Protein AF-A0A1G9G4M9-F1 (afdb_monomer)

Mean predicted aligned error: 7.41 Å

Organism: NCBI:txid990712

Sequence (44 aa):
MRYLFRLILILAILGGIGILGYAYFGDLSPERRDVTQPVTLDVD

Structure (mmCIF, N/CA/C/O backbone):
data_AF-A0A1G9G4M9-F1
#
_entry.id   AF-A0A1G9G4M9-F1
#
loop_
_atom_site.group_PDB
_atom_site.id
_atom_site.type_symbol
_atom_site.label_atom_id
_atom_site.label_alt_id
_atom_site.label_comp_id
_atom_site.label_asym_id
_atom_site.label_entity_id
_atom_site.label_seq_id
_atom_site.pdbx_PDB_ins_code
_atom_site.Cartn_x
_atom_site.Cartn_y
_atom_site.Cartn_z
_atom_site.occupancy
_atom_site.B_iso_or_equiv
_atom_site.auth_seq_id
_atom_site.auth_comp_id
_atom_site.auth_asym_id
_atom_site.auth_atom_id
_atom_site.pdbx_PDB_model_num
ATOM 1 N N . MET A 1 1 ? -19.484 1.328 23.231 1.00 67.56 1 MET A N 1
ATOM 2 C CA . MET A 1 1 ? -19.557 0.134 22.351 1.00 67.56 1 MET A CA 1
ATOM 3 C C . MET A 1 1 ? -19.941 0.430 20.905 1.00 67.56 1 MET A C 1
ATOM 5 O O . MET A 1 1 ? -19.196 0.027 20.024 1.00 67.56 1 MET A O 1
ATOM 9 N N . ARG A 1 2 ? -21.016 1.181 20.625 1.00 87.50 2 ARG A N 1
ATOM 10 C CA . ARG A 1 2 ? -21.450 1.490 19.243 1.00 87.50 2 ARG A CA 1
ATOM 11 C C . ARG A 1 2 ? -20.395 2.222 18.388 1.00 87.50 2 ARG A C 1
ATOM 13 O O . ARG A 1 2 ? -20.222 1.896 17.220 1.00 87.50 2 ARG A O 1
ATOM 20 N N . TYR A 1 3 ? -19.658 3.166 18.981 1.00 92.94 3 TYR A N 1
ATOM 21 C CA . TYR A 1 3 ? -18.596 3.918 18.292 1.00 92.94 3 TYR A CA 1
ATOM 22 C C . TYR A 1 3 ? -17.348 3.078 18.002 1.00 92.94 3 TYR A C 1
ATOM 24 O O . TYR A 1 3 ? -16.784 3.184 16.920 1.00 92.94 3 TYR A O 1
ATOM 32 N N . LEU A 1 4 ? -16.960 2.205 18.938 1.00 95.56 4 LEU A N 1
ATOM 33 C CA . LEU A 1 4 ? -15.799 1.329 18.776 1.00 95.56 4 LEU A CA 1
ATOM 34 C C . LEU A 1 4 ? -16.024 0.313 17.652 1.00 95.56 4 LEU A C 1
ATOM 36 O O . LEU A 1 4 ? -15.164 0.144 16.798 1.00 95.56 4 LEU A O 1
ATOM 40 N N . PHE A 1 5 ? -17.208 -0.300 17.598 1.00 96.38 5 PHE A N 1
ATOM 41 C CA . PHE A 1 5 ? -17.565 -1.200 16.501 1.00 96.38 5 PHE A CA 1
ATOM 42 C C . PHE A 1 5 ? -17.543 -0.484 15.143 1.00 96.38 5 PHE A C 1
ATOM 44 O O . PHE A 1 5 ? -16.997 -1.003 14.174 1.00 96.38 5 PHE A O 1
ATOM 51 N N . ARG A 1 6 ? -18.076 0.745 15.078 1.00 95.81 6 ARG A N 1
ATOM 52 C CA . ARG A 1 6 ? -18.046 1.556 13.854 1.00 95.81 6 ARG A CA 1
ATOM 53 C C . ARG A 1 6 ? -16.618 1.896 13.424 1.00 95.81 6 ARG A C 1
ATOM 55 O O . ARG A 1 6 ? -16.331 1.842 12.235 1.00 95.81 6 ARG A O 1
ATOM 62 N N . LEU A 1 7 ? -15.735 2.213 14.371 1.00 97.69 7 LEU A N 1
ATOM 63 C CA . LEU A 1 7 ? -14.322 2.464 14.095 1.00 97.69 7 LEU A CA 1
ATOM 64 C C . LEU A 1 7 ? -13.641 1.220 13.515 1.00 97.69 7 LEU A C 1
ATOM 66 O O . LEU A 1 7 ? -12.993 1.315 12.480 1.00 97.69 7 LEU A O 1
ATOM 70 N N . ILE A 1 8 ? -13.838 0.056 14.137 1.00 97.69 8 ILE A N 1
ATOM 71 C CA . ILE A 1 8 ? -13.281 -1.216 13.653 1.00 97.69 8 ILE A CA 1
ATOM 72 C C . ILE A 1 8 ? -13.784 -1.523 12.239 1.00 97.69 8 ILE A C 1
ATOM 74 O O . ILE A 1 8 ? -12.993 -1.900 11.382 1.00 97.69 8 ILE A O 1
ATOM 78 N N . LEU A 1 9 ? -15.074 -1.305 11.969 1.00 97.81 9 LEU A N 1
ATOM 79 C CA . LEU A 1 9 ? -15.649 -1.501 10.639 1.00 97.81 9 LEU A CA 1
ATOM 80 C C . LEU A 1 9 ? -15.012 -0.570 9.597 1.00 97.81 9 LEU A C 1
ATOM 82 O O . LEU A 1 9 ? -14.659 -1.017 8.512 1.00 97.81 9 LEU A O 1
ATOM 86 N N . ILE A 1 10 ? -14.829 0.711 9.931 1.00 97.94 10 ILE A N 1
ATOM 87 C CA . ILE A 1 10 ? -14.165 1.678 9.046 1.00 97.94 10 ILE A CA 1
ATOM 88 C C . ILE A 1 10 ? -12.725 1.244 8.763 1.00 97.94 10 ILE A C 1
ATOM 90 O O . ILE A 1 10 ? -12.303 1.254 7.610 1.00 97.94 10 ILE A O 1
ATOM 94 N N . LEU A 1 11 ? -11.982 0.821 9.787 1.00 98.19 11 LEU A N 1
ATOM 95 C CA . LEU A 1 11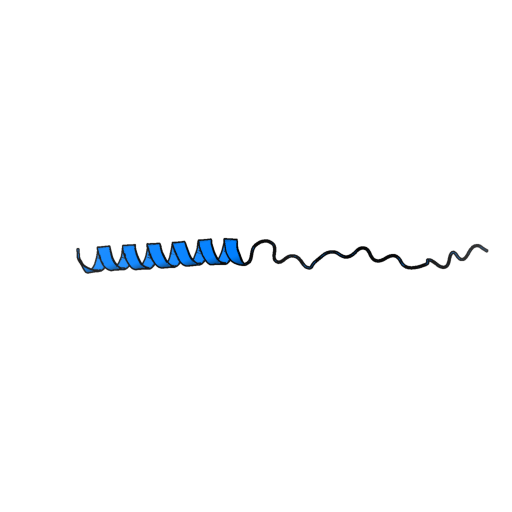 ? -10.607 0.348 9.626 1.00 98.19 11 LEU A CA 1
ATOM 96 C C . LEU A 1 11 ? -10.532 -0.931 8.787 1.00 98.19 11 LEU A C 1
ATOM 98 O O . LEU A 1 11 ? -9.649 -1.044 7.943 1.00 98.19 11 LEU A O 1
ATOM 102 N N . ALA A 1 12 ? -11.472 -1.861 8.962 1.00 98.44 12 ALA A N 1
ATOM 103 C CA . ALA A 1 12 ? -11.556 -3.068 8.146 1.00 98.44 12 ALA A CA 1
ATOM 104 C C . ALA A 1 12 ? -11.821 -2.735 6.670 1.00 98.44 12 ALA A C 1
ATOM 106 O O . ALA A 1 12 ? -11.177 -3.300 5.788 1.00 98.44 12 ALA A O 1
ATOM 107 N N . ILE A 1 13 ? -12.715 -1.778 6.396 1.00 98.56 13 ILE A N 1
ATOM 108 C CA . ILE A 1 13 ? -12.985 -1.304 5.032 1.00 98.56 13 ILE A CA 1
ATOM 109 C C . ILE A 1 13 ? -11.743 -0.629 4.443 1.00 98.56 13 ILE A C 1
ATOM 111 O O . ILE A 1 13 ? -11.357 -0.950 3.324 1.00 98.56 13 ILE A O 1
ATOM 115 N N . LEU A 1 14 ? -11.089 0.267 5.187 1.00 98.56 14 LEU A N 1
ATOM 116 C CA . LEU A 1 14 ? -9.874 0.948 4.729 1.00 98.56 14 LEU A CA 1
ATOM 117 C C . LEU A 1 14 ? -8.733 -0.038 4.453 1.00 98.56 14 LEU A C 1
ATOM 119 O O . LEU A 1 14 ? -8.071 0.071 3.423 1.00 98.56 14 LEU A O 1
ATOM 123 N N . GLY A 1 15 ? -8.537 -1.027 5.327 1.00 98.19 15 GLY A N 1
ATOM 124 C CA . GLY A 1 15 ? -7.570 -2.101 5.114 1.00 98.19 15 GLY A CA 1
ATOM 125 C C . GLY A 1 15 ? -7.898 -2.926 3.870 1.00 98.19 15 GLY A C 1
ATOM 126 O O . GLY A 1 15 ? -7.021 -3.172 3.046 1.00 98.19 15 GLY A O 1
ATOM 127 N N . GLY A 1 16 ? -9.174 -3.278 3.684 1.00 98.38 16 GLY A N 1
ATOM 128 C CA . GLY A 1 16 ? -9.652 -3.967 2.486 1.00 98.38 16 GLY A CA 1
ATOM 129 C C . GLY A 1 16 ? -9.392 -3.170 1.207 1.00 98.38 16 GLY A C 1
ATOM 130 O O . GLY A 1 16 ? -8.854 -3.717 0.251 1.00 98.38 16 GLY A O 1
ATOM 131 N N . ILE A 1 17 ? -9.694 -1.869 1.201 1.00 98.25 17 ILE A N 1
ATOM 132 C CA . ILE A 1 17 ? -9.416 -0.978 0.064 1.00 98.25 17 ILE A CA 1
ATOM 133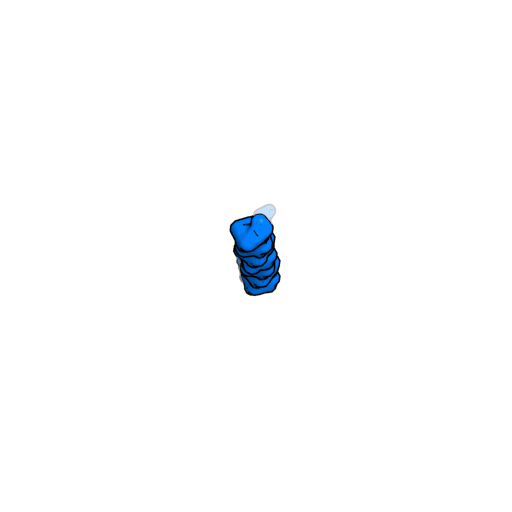 C C . ILE A 1 17 ? -7.912 -0.900 -0.216 1.00 98.25 17 ILE A C 1
ATOM 135 O O . ILE A 1 17 ? -7.520 -0.954 -1.376 1.00 98.25 17 ILE A O 1
ATOM 139 N N . GLY A 1 18 ? -7.066 -0.813 0.815 1.00 96.25 18 GLY A N 1
ATOM 140 C CA . GLY A 1 18 ? -5.610 -0.790 0.645 1.00 96.25 18 GLY A CA 1
ATOM 141 C C . GLY A 1 18 ? -5.074 -2.061 -0.017 1.00 96.25 18 GLY A C 1
ATOM 142 O O . GLY A 1 18 ? -4.294 -1.984 -0.964 1.00 96.25 18 GLY A O 1
ATOM 143 N N . ILE A 1 19 ? -5.549 -3.228 0.429 1.00 96.69 19 ILE A N 1
ATOM 144 C CA . ILE A 1 19 ? -5.183 -4.524 -0.159 1.00 96.69 19 ILE A CA 1
ATOM 145 C C . ILE A 1 19 ? -5.690 -4.629 -1.601 1.00 96.69 19 ILE A C 1
ATOM 147 O O . ILE A 1 19 ? -4.933 -5.020 -2.487 1.00 96.69 19 ILE A O 1
ATOM 151 N N . LEU A 1 20 ? -6.949 -4.259 -1.851 1.00 97.00 20 LEU A N 1
ATOM 152 C CA . LEU A 1 20 ? -7.536 -4.274 -3.193 1.00 97.00 20 LEU A CA 1
ATOM 153 C C . LEU A 1 20 ? -6.804 -3.326 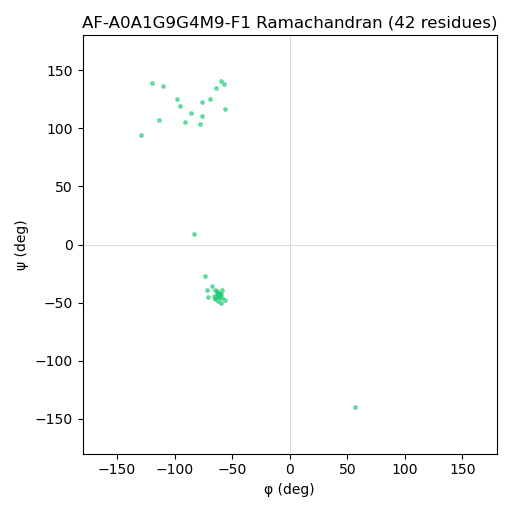-4.142 1.00 97.00 20 LEU A C 1
ATOM 155 O O . LEU A 1 20 ? -6.530 -3.706 -5.272 1.00 97.00 20 LEU A O 1
ATOM 159 N N . GLY A 1 21 ? -6.457 -2.122 -3.686 1.00 95.12 21 GLY A N 1
ATOM 160 C CA . GLY A 1 21 ? -5.671 -1.168 -4.459 1.00 95.12 21 GLY A CA 1
ATOM 161 C C . GLY A 1 21 ? -4.307 -1.744 -4.820 1.00 95.12 21 GLY A C 1
ATOM 162 O O . GLY A 1 21 ? -3.952 -1.774 -5.993 1.00 95.12 21 GLY A O 1
ATOM 163 N N . TYR A 1 22 ? -3.580 -2.279 -3.838 1.00 91.75 22 TYR A N 1
ATOM 164 C CA . TYR A 1 22 ? -2.290 -2.928 -4.075 1.00 91.75 22 TYR A CA 1
ATOM 165 C C . TYR A 1 22 ? -2.394 -4.074 -5.096 1.00 91.75 22 TYR A C 1
ATOM 167 O O . TYR A 1 22 ? -1.625 -4.120 -6.052 1.00 91.75 22 TYR A O 1
ATOM 175 N N . ALA A 1 23 ? -3.382 -4.959 -4.940 1.00 93.69 23 ALA A N 1
ATOM 176 C CA . ALA A 1 23 ? -3.595 -6.083 -5.849 1.00 93.69 23 ALA A CA 1
ATOM 177 C C . ALA A 1 23 ? -4.037 -5.649 -7.257 1.00 93.69 23 ALA A C 1
ATOM 179 O O . ALA A 1 23 ? -3.652 -6.280 -8.236 1.00 93.69 23 ALA A O 1
ATOM 180 N N . TYR A 1 24 ? -4.840 -4.588 -7.362 1.00 92.81 24 TYR A N 1
ATOM 181 C CA . TYR A 1 24 ? -5.327 -4.063 -8.636 1.00 92.81 24 TYR A CA 1
ATOM 182 C C . TYR A 1 24 ? -4.216 -3.389 -9.441 1.00 92.81 24 TYR A C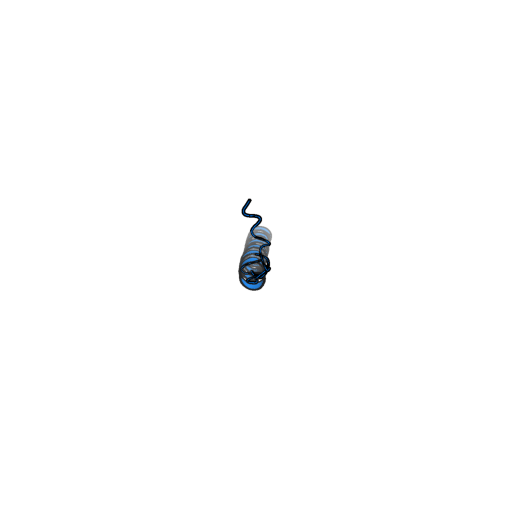 1
ATOM 184 O O . TYR A 1 24 ? -4.106 -3.614 -10.643 1.00 92.81 24 TYR A O 1
ATOM 192 N N . PHE A 1 25 ? -3.398 -2.563 -8.785 1.00 90.62 25 PHE A N 1
ATOM 193 C CA . PHE A 1 25 ? -2.291 -1.877 -9.446 1.00 90.62 25 PHE A CA 1
ATOM 194 C C . PHE A 1 25 ? -1.121 -2.817 -9.760 1.00 90.62 25 PHE A C 1
ATOM 196 O O . PHE A 1 25 ? -0.424 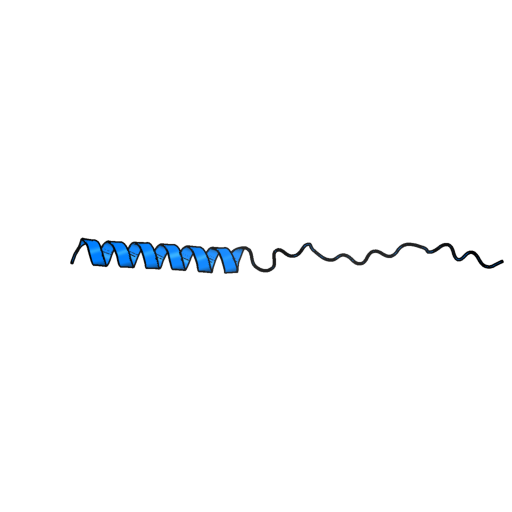-2.581 -10.741 1.00 90.62 25 PHE A O 1
ATOM 203 N N . GLY A 1 26 ? -0.948 -3.897 -8.991 1.00 86.00 26 GLY A N 1
ATOM 204 C CA . GLY A 1 26 ? -0.022 -4.979 -9.322 1.00 86.00 26 GLY A CA 1
ATOM 205 C C . GLY A 1 26 ? 1.420 -4.505 -9.524 1.00 86.00 26 GLY A C 1
ATOM 206 O O . GLY A 1 26 ? 1.920 -3.659 -8.779 1.00 86.00 26 GLY A O 1
ATOM 207 N N . ASP A 1 27 ? 2.100 -5.072 -10.523 1.00 83.00 27 ASP A N 1
ATOM 208 C CA . ASP A 1 27 ? 3.429 -4.613 -10.925 1.00 83.00 27 ASP A CA 1
ATOM 209 C C . ASP A 1 27 ? 3.305 -3.331 -11.761 1.00 83.00 27 ASP A C 1
ATOM 211 O O . ASP A 1 27 ? 2.930 -3.358 -12.931 1.00 83.00 27 ASP A O 1
ATOM 215 N N . LEU A 1 28 ? 3.615 -2.198 -11.131 1.00 85.19 28 LEU A N 1
ATOM 216 C CA . LEU A 1 28 ? 3.665 -0.881 -11.770 1.00 85.19 28 LEU A CA 1
ATOM 217 C C . LEU A 1 28 ? 5.002 -0.614 -12.478 1.00 85.19 28 LEU A C 1
ATOM 219 O O . LEU A 1 28 ? 5.268 0.522 -12.883 1.00 85.19 28 LEU A O 1
ATOM 223 N N . SER A 1 29 ? 5.869 -1.623 -12.599 1.00 86.62 29 SER A N 1
ATOM 224 C CA . SER A 1 29 ? 7.097 -1.494 -13.374 1.00 86.62 29 SER A CA 1
ATOM 225 C C . SER A 1 29 ? 6.762 -1.151 -14.829 1.00 86.62 29 SER A C 1
ATOM 227 O O . SER A 1 29 ? 5.807 -1.691 -15.391 1.00 86.62 29 SER A O 1
ATOM 229 N N . PRO A 1 30 ? 7.538 -0.264 -15.474 1.00 86.25 30 PRO A N 1
ATOM 230 C CA . PRO A 1 30 ? 7.373 -0.003 -16.895 1.00 86.25 30 PRO A CA 1
ATOM 231 C C . PRO A 1 30 ? 7.523 -1.301 -17.686 1.00 86.25 30 PRO A C 1
ATOM 233 O O . PRO A 1 30 ? 8.438 -2.085 -17.419 1.00 86.25 30 PRO A O 1
ATOM 236 N N . GLU A 1 31 ? 6.668 -1.497 -18.689 1.00 87.75 31 GLU A N 1
ATOM 237 C CA . GLU A 1 31 ? 6.782 -2.635 -19.598 1.00 87.75 31 GLU A CA 1
ATOM 238 C C . GLU A 1 31 ? 8.173 -2.628 -20.244 1.00 87.75 31 GLU A C 1
ATOM 240 O O . GLU A 1 31 ? 8.535 -1.692 -20.970 1.00 87.75 31 GLU A O 1
ATOM 245 N N . ARG A 1 32 ? 8.971 -3.663 -19.967 1.00 89.75 32 ARG A N 1
ATOM 246 C CA . ARG A 1 32 ? 10.296 -3.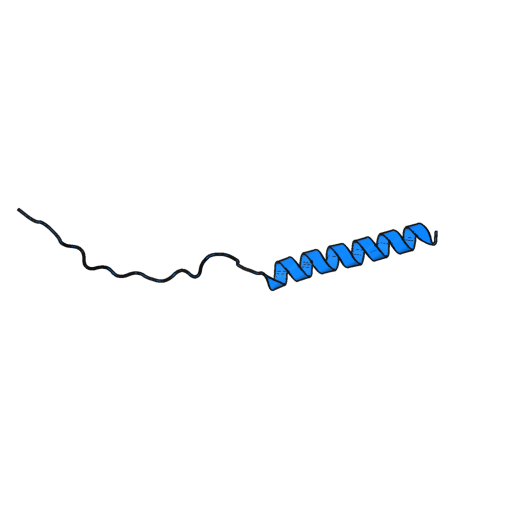794 -20.568 1.00 89.75 32 ARG A CA 1
ATOM 247 C C . ARG A 1 32 ? 10.133 -4.251 -22.004 1.00 89.75 32 ARG A C 1
ATOM 249 O O . ARG A 1 32 ? 9.565 -5.300 -22.277 1.00 89.75 32 ARG A O 1
ATOM 256 N N . ARG A 1 33 ? 10.668 -3.454 -22.922 1.00 90.12 33 ARG A N 1
ATOM 257 C CA . ARG A 1 33 ? 10.763 -3.816 -24.332 1.00 90.12 33 ARG A CA 1
ATOM 258 C C . ARG A 1 33 ? 12.213 -4.064 -24.675 1.00 90.12 33 ARG A C 1
ATOM 260 O O . ARG A 1 33 ? 13.077 -3.269 -24.306 1.00 90.12 33 ARG A O 1
ATOM 267 N N . ASP A 1 34 ? 12.449 -5.130 -25.420 1.00 91.81 34 ASP A N 1
ATOM 268 C CA . ASP A 1 34 ? 13.747 -5.361 -26.026 1.00 91.81 34 ASP A CA 1
ATOM 269 C C . ASP A 1 34 ? 13.967 -4.321 -27.128 1.00 91.81 34 ASP A C 1
ATOM 271 O O . ASP A 1 34 ? 13.142 -4.145 -28.029 1.00 91.81 34 ASP A O 1
ATOM 275 N N . VAL A 1 35 ? 15.077 -3.592 -27.028 1.00 90.62 35 VAL A N 1
ATOM 276 C CA . VAL A 1 35 ? 15.489 -2.586 -28.008 1.00 90.62 35 VAL A CA 1
ATOM 277 C C . VAL A 1 35 ? 16.767 -3.080 -28.669 1.00 90.62 35 VAL A C 1
ATOM 279 O O . VAL A 1 35 ? 17.835 -3.071 -28.062 1.00 90.62 35 VAL A O 1
ATOM 282 N N . THR A 1 36 ? 16.664 -3.509 -29.924 1.00 92.62 36 THR A N 1
ATOM 283 C CA . THR A 1 36 ? 17.827 -3.855 -30.749 1.00 92.62 36 THR A CA 1
ATOM 284 C C . THR A 1 36 ? 18.211 -2.649 -31.595 1.00 92.62 36 THR A C 1
ATOM 286 O O . THR A 1 36 ? 17.417 -2.184 -32.411 1.00 92.62 36 THR A O 1
ATOM 289 N N . GLN A 1 37 ? 19.429 -2.141 -31.405 1.00 91.56 37 GLN A N 1
ATOM 290 C CA . GLN A 1 37 ? 19.996 -1.073 -32.226 1.00 91.56 37 GLN A CA 1
ATOM 291 C C . GLN A 1 37 ? 21.277 -1.563 -32.903 1.00 91.56 37 GLN A C 1
ATOM 293 O O . GLN A 1 37 ? 22.064 -2.271 -32.269 1.00 91.56 37 GLN A O 1
ATOM 298 N N . PRO A 1 38 ? 21.490 -1.217 -34.182 1.00 90.69 38 PRO A N 1
ATOM 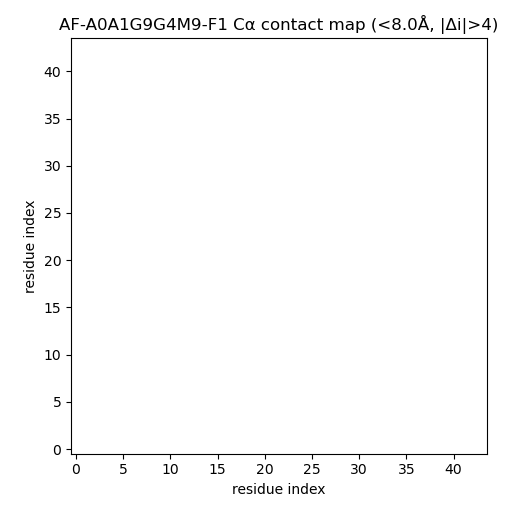299 C CA . PRO A 1 38 ? 22.741 -1.521 -34.855 1.00 90.69 38 PRO A CA 1
ATOM 300 C C . PRO A 1 38 ? 23.888 -0.764 -34.179 1.00 90.69 38 PRO A C 1
ATOM 302 O O . PRO A 1 38 ? 23.775 0.428 -33.897 1.00 90.69 38 PRO A O 1
ATOM 305 N N . VAL A 1 39 ? 24.992 -1.467 -33.934 1.00 89.12 39 VAL A N 1
ATOM 306 C CA . VAL A 1 39 ? 26.229 -0.875 -33.419 1.00 89.12 39 VAL A CA 1
ATOM 307 C C . VAL A 1 39 ? 27.163 -0.628 -34.596 1.00 89.12 39 VAL A C 1
ATOM 309 O O . VAL A 1 39 ? 27.464 -1.555 -35.349 1.00 89.12 39 VAL A O 1
ATOM 312 N N . THR A 1 40 ? 27.634 0.608 -34.749 1.00 88.81 40 THR A N 1
ATOM 313 C CA . THR A 1 40 ? 28.767 0.905 -35.631 1.00 88.81 40 THR 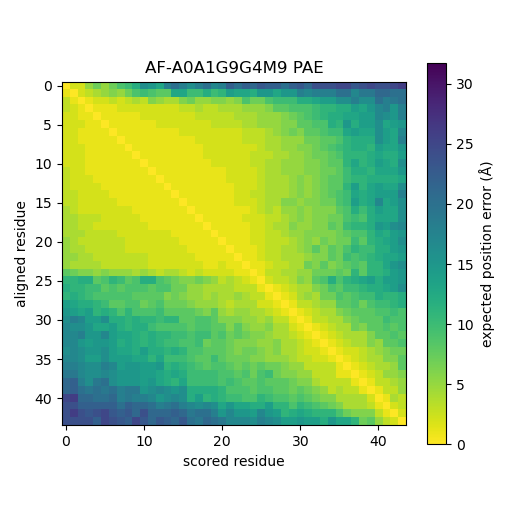A CA 1
ATOM 314 C C . THR A 1 40 ? 30.036 0.451 -34.921 1.00 88.81 40 THR A C 1
ATOM 316 O O . THR A 1 40 ? 30.402 1.023 -33.895 1.00 88.81 40 THR A O 1
ATOM 319 N N . LEU A 1 41 ? 30.675 -0.601 -35.432 1.00 86.12 41 LEU A N 1
ATOM 320 C CA . LEU A 1 41 ? 31.974 -1.051 -34.943 1.00 86.12 41 LEU A CA 1
ATOM 321 C C . LEU A 1 41 ? 33.062 -0.353 -35.762 1.00 86.12 41 LEU A C 1
ATOM 323 O O . LEU A 1 41 ? 33.259 -0.693 -36.926 1.00 86.12 41 LEU A O 1
ATOM 327 N N . ASP A 1 42 ? 33.717 0.631 -35.155 1.00 82.00 42 ASP A N 1
ATOM 328 C CA . ASP A 1 42 ? 34.871 1.314 -35.736 1.00 82.00 42 ASP A CA 1
ATOM 329 C C . ASP A 1 42 ? 36.135 0.515 -35.390 1.00 82.00 42 ASP A C 1
ATOM 331 O O . ASP A 1 42 ? 36.460 0.340 -34.213 1.00 82.00 42 ASP A O 1
ATOM 335 N N . VAL A 1 43 ? 36.774 -0.067 -36.403 1.00 80.88 43 VAL A N 1
ATOM 336 C CA . VAL A 1 43 ? 37.991 -0.878 -36.271 1.00 80.88 43 VAL A CA 1
ATOM 337 C C . VAL A 1 43 ? 39.024 -0.369 -37.268 1.00 80.88 43 VAL A C 1
ATOM 339 O O . VAL A 1 43 ? 39.020 -0.778 -38.430 1.00 80.8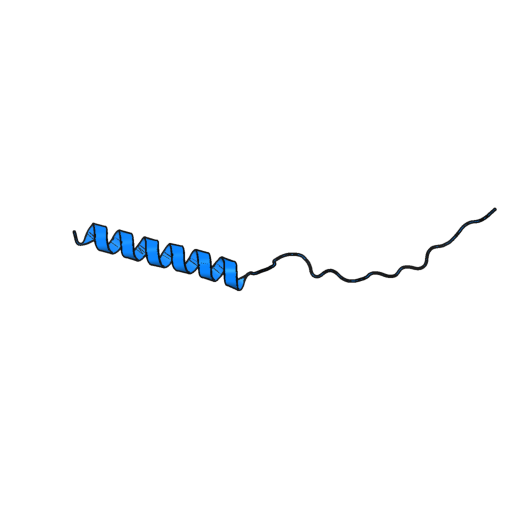8 43 VAL A O 1
ATOM 342 N N . ASP A 1 44 ? 39.882 0.522 -36.774 1.00 70.81 44 ASP A N 1
ATOM 343 C CA . ASP A 1 44 ? 41.138 0.958 -37.400 1.00 70.81 44 ASP A CA 1
ATOM 344 C C . ASP A 1 44 ? 42.318 0.066 -36.972 1.00 70.81 44 ASP A C 1
ATOM 346 O O . ASP A 1 44 ? 42.376 -0.332 -35.780 1.00 70.81 44 ASP A O 1
#

Secondary structure (DSSP, 8-state):
-HHHHHHHHHHHHHHHHHHHHHHHH---SPPP------------

Foldseek 3Di:
DVVVVVVVVVVVVVVVVVVVVCVVCDPPDPDDDDDDDDDDDDDD

Solvent-accessible surface area (backbone atoms only — not comparable to full-atom values): 2997 Å² total; per-residue (Å²): 109,75,66,58,54,51,49,52,51,52,50,51,51,53,52,49,50,52,52,50,50,54,64,70,59,54,82,76,67,79,86,84,72,91,81,89,73,90,77,87,83,87,83,135

Radius of gyration: 25.2 Å; Cα contacts (8 Å, |Δi|>4): 0; chains: 1; bounding box: 63×10×60 Å

pLDDT: mean 91.34, std 6.95, range [67.56, 98.56]